Protein AF-A0A3P6BDJ5-F1 (afdb_monomer)

Organism: Brassica oleracea (NCBI:txid3712)

Solvent-accessible surface area (backbone atoms only — not comparable to full-atom values): 10899 Å² total; per-residue (Å²): 140,72,77,70,96,51,45,62,86,60,38,46,98,87,27,39,40,54,63,73,41,79,44,39,20,52,28,35,47,36,64,39,70,44,78,61,61,72,86,76,47,82,81,52,88,83,82,68,72,57,45,75,64,55,44,57,46,56,74,92,45,60,34,29,30,66,44,71,45,81,49,64,46,97,84,71,45,85,41,78,47,78,42,69,46,62,90,80,76,92,50,74,65,43,80,50,65,49,98,78,73,53,69,49,57,42,84,76,88,78,56,79,86,78,50,71,61,44,101,87,69,55,62,73,94,76,90,75,68,73,72,62,41,72,78,66,66,47,60,66,54,56,52,50,53,54,48,49,52,55,20,65,75,71,75,44,87,73,88,82,56,80,79,61,60,61,71,77,78,111

Nearest PDB structures (foldseek):
  7ui9-assembly1_B  TM=8.974E-01  e=9.929E-14  Saccharomyces cerevisiae S288C
  8s52-assembly1_B  TM=9.394E-01  e=9.186E-13  Sus scrofa
  5c44-assembly1_B  TM=9.267E-01  e=1.966E-12  Saccharomyces cerevisiae S288C
  7oqy-assembly1_B  TM=9.344E-01  e=1.683E-10  Sulfolobus acidocaldarius DSM 639
  8yqy-assembly1_B  TM=9.059E-01  e=4.646E-08  African swine fever virus

Mean predicted aligned error: 10.46 Å

pLDDT: mean 83.94, std 14.77, range [32.91, 95.38]

Radius of gyration: 28.0 Å; Cα contacts (8 Å, |Δi|>4): 205; chains: 1; bounding box: 65×35×79 Å

Foldseek 3Di:
DDEDQADQVQADPQQARDFFDKAAQRHFGGFDWDADDVVVVPPDDPPDRIDTPTDGHHHHDIFTFHDWDWDADPVRHIDIDTDTDDDDDQDFQDWDADPLGDIDTRHDDDDQVPFDADPVRDGDPDDDDPVVCVVVVSVVVVVVVVQVVVCVVVVHDDDDDPVVVVVVVD

InterPro domains:
  IPR007120 DNA-directed RNA polymerase, subunit 2, hybrid-binding domain [PF00562] (6-160)
  IPR007121 RNA polymerase, beta subunit, conserved site [PS01166] (93-105)
  IPR014724 RNA polymerase Rpb2, OB-fold [G3DSA:2.40.50.150] (3-89)
  IPR015712 DNA-directed RNA polymerase, subunit 2 [PTHR20856] (8-159)
  IPR037033 DNA-directed RNA polymerase, subunit 2, hybrid-binding domain superfamily [G3DSA:2.40.270.10] (90-160)

Structure (mmCIF, N/CA/C/O backbone):
data_AF-A0A3P6BDJ5-F1
#
_entry.id   AF-A0A3P6BDJ5-F1
#
loop_
_atom_site.group_PDB
_atom_site.id
_atom_site.type_symbol
_atom_site.label_atom_id
_atom_site.label_alt_id
_atom_site.label_comp_id
_atom_site.label_asym_id
_atom_site.label_en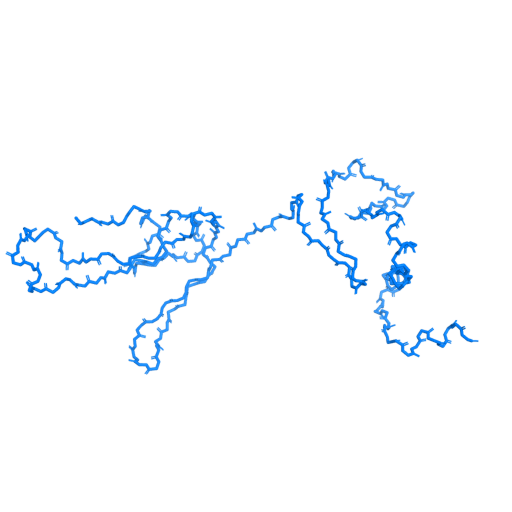tity_id
_atom_site.label_seq_id
_atom_site.pdbx_PDB_ins_code
_atom_site.Cartn_x
_atom_site.Cartn_y
_atom_site.Cartn_z
_atom_site.occupancy
_atom_site.B_iso_or_equiv
_atom_site.auth_seq_id
_atom_site.auth_comp_id
_atom_site.auth_asym_id
_atom_site.auth_atom_id
_atom_site.pdbx_PDB_model_num
ATOM 1 N N . MET A 1 1 ? -20.761 14.456 30.865 1.00 46.62 1 MET A N 1
ATOM 2 C CA . MET A 1 1 ? -19.833 13.337 30.603 1.00 46.62 1 MET A CA 1
ATOM 3 C C . MET A 1 1 ? -20.605 12.291 29.828 1.00 46.62 1 MET A C 1
ATOM 5 O O . MET A 1 1 ? -21.441 11.621 30.413 1.00 46.62 1 MET A O 1
ATOM 9 N N . GLY A 1 2 ? -20.438 12.274 28.510 1.00 60.66 2 GLY A N 1
ATOM 10 C CA . GLY A 1 2 ? -21.129 11.350 27.610 1.00 60.66 2 GLY A CA 1
ATOM 11 C C . GLY A 1 2 ? -20.122 10.502 26.845 1.00 60.66 2 GLY A C 1
ATOM 12 O O . GLY A 1 2 ? -18.914 10.723 26.973 1.00 60.66 2 GLY A O 1
ATOM 13 N N . MET A 1 3 ? -20.635 9.543 26.075 1.00 63.41 3 MET A N 1
ATOM 14 C CA . MET A 1 3 ? -19.867 8.790 25.080 1.00 63.41 3 MET A CA 1
ATOM 15 C C . MET A 1 3 ? -19.033 9.746 24.217 1.00 63.41 3 MET A C 1
ATOM 17 O O . MET A 1 3 ? -19.442 10.887 23.972 1.00 63.41 3 MET A O 1
ATOM 21 N N . ARG A 1 4 ? -17.838 9.314 23.807 1.00 71.50 4 ARG A N 1
ATOM 22 C CA . ARG A 1 4 ? -16.988 10.123 22.924 1.00 71.50 4 ARG A CA 1
ATOM 23 C C . ARG A 1 4 ? -17.710 10.386 21.597 1.00 71.50 4 ARG A C 1
ATOM 25 O O . ARG A 1 4 ? -18.590 9.631 21.198 1.00 71.50 4 ARG A O 1
ATOM 32 N N . HIS A 1 5 ? -17.332 11.467 20.916 1.00 70.06 5 HIS A N 1
ATOM 33 C CA . HIS A 1 5 ? -17.782 11.705 19.545 1.00 70.06 5 HIS A CA 1
ATOM 34 C C . HIS A 1 5 ? -17.108 10.667 18.640 1.00 70.06 5 HIS A C 1
ATOM 36 O O . HIS A 1 5 ? -15.923 10.783 18.342 1.00 70.06 5 HIS A O 1
ATOM 42 N N . GLY A 1 6 ? -17.851 9.623 18.291 1.00 74.94 6 GLY A N 1
ATOM 43 C CA . GLY A 1 6 ? -17.435 8.549 17.398 1.00 74.94 6 GLY A CA 1
ATOM 44 C C . GLY A 1 6 ? -18.600 7.597 17.147 1.00 74.94 6 GLY A C 1
ATOM 45 O O . GLY A 1 6 ? -19.540 7.545 17.943 1.00 74.94 6 GLY A O 1
ATOM 46 N N . SER A 1 7 ? -18.571 6.867 16.034 1.00 85.12 7 SER A N 1
ATOM 47 C CA . SER A 1 7 ? -19.623 5.890 15.734 1.00 85.12 7 SER A CA 1
ATOM 48 C C . SER A 1 7 ? -19.372 4.584 16.488 1.00 85.12 7 SER A C 1
ATOM 50 O O . SER A 1 7 ? -18.314 3.969 16.341 1.00 85.12 7 SER A O 1
ATOM 52 N N . TYR A 1 8 ? -20.354 4.163 17.291 1.00 89.38 8 TYR A N 1
ATOM 53 C CA . TYR A 1 8 ? -20.362 2.886 18.023 1.00 89.38 8 TYR A CA 1
ATOM 54 C C . TYR A 1 8 ? -21.213 1.821 17.322 1.00 89.38 8 TYR A C 1
ATOM 56 O O . TYR A 1 8 ? -21.267 0.687 17.780 1.00 89.38 8 TYR A O 1
ATOM 64 N N . GLU A 1 9 ? -21.860 2.164 16.206 1.00 88.81 9 GLU A N 1
ATOM 65 C CA . GLU A 1 9 ? -22.789 1.283 15.479 1.00 88.81 9 GLU A CA 1
ATOM 66 C C . GLU A 1 9 ? -22.105 0.040 14.896 1.00 88.81 9 GLU A C 1
ATOM 68 O O . GLU A 1 9 ? -22.759 -0.933 14.538 1.00 88.81 9 GLU A O 1
ATOM 73 N N . LYS A 1 10 ? -20.776 0.088 14.772 1.00 88.88 10 LYS A N 1
ATOM 74 C CA . LYS A 1 10 ? -19.943 -0.952 14.158 1.00 88.88 10 LYS A CA 1
ATOM 75 C C . LYS A 1 10 ? -19.347 -1.932 15.167 1.00 88.88 10 LYS A C 1
ATOM 77 O O . LYS A 1 10 ? -18.540 -2.774 14.775 1.00 88.88 10 LYS A O 1
ATOM 82 N N . LEU A 1 11 ? -19.681 -1.779 16.446 1.00 91.88 11 LEU A N 1
ATOM 83 C CA . LEU A 1 11 ? -19.261 -2.685 17.506 1.00 91.88 11 LEU A CA 1
ATOM 84 C C . LEU A 1 11 ? -20.291 -3.800 17.672 1.00 91.88 11 LEU A C 1
ATOM 86 O O . LEU A 1 11 ? -21.491 -3.551 17.590 1.00 91.88 11 LEU A O 1
ATOM 90 N N . ASP A 1 12 ? -19.805 -5.008 17.923 1.00 91.06 12 ASP A N 1
ATOM 91 C CA . ASP A 1 12 ? -20.626 -6.145 18.327 1.00 91.06 12 ASP A CA 1
ATOM 92 C C . ASP A 1 12 ? -20.928 -6.087 19.842 1.00 91.06 12 ASP A C 1
ATOM 94 O O . ASP A 1 12 ? -20.448 -5.198 20.559 1.00 91.06 12 ASP A O 1
ATOM 98 N N . ASP A 1 13 ? -21.708 -7.041 20.350 1.00 89.75 13 ASP A N 1
ATOM 99 C CA . ASP A 1 13 ? -22.119 -7.123 21.762 1.00 89.75 13 ASP A CA 1
ATOM 100 C C . ASP A 1 13 ? -20.930 -7.231 22.742 1.00 89.75 13 ASP A C 1
ATOM 102 O O . ASP A 1 13 ? -21.034 -6.885 23.924 1.00 89.75 13 ASP A O 1
ATOM 106 N N . ASP A 1 14 ? -19.773 -7.692 22.261 1.00 87.81 14 ASP A N 1
ATOM 107 C CA . ASP A 1 14 ? -18.520 -7.773 23.015 1.00 87.81 14 ASP A CA 1
ATOM 108 C C . ASP A 1 14 ? -17.750 -6.436 23.079 1.00 87.81 14 ASP A C 1
ATOM 110 O O . ASP A 1 14 ? -16.736 -6.325 23.781 1.00 87.81 14 ASP A O 1
ATOM 114 N N . GLY A 1 15 ? -18.242 -5.409 22.383 1.00 89.62 15 GLY A N 1
ATOM 115 C CA . GLY A 1 15 ? -17.618 -4.099 22.269 1.00 89.62 15 GLY A CA 1
ATOM 116 C C . GLY A 1 15 ? -16.441 -4.061 21.294 1.00 89.62 15 GLY A C 1
ATOM 117 O O . GLY A 1 15 ? -15.630 -3.136 21.380 1.00 89.62 15 GLY A O 1
ATOM 118 N N . LEU A 1 16 ? -16.308 -5.034 20.388 1.00 92.44 16 LEU A N 1
ATOM 119 C CA . LEU A 1 16 ? -15.264 -5.091 19.364 1.00 92.44 16 LEU A CA 1
ATOM 120 C C . LEU A 1 16 ? -15.872 -5.012 17.961 1.00 92.44 16 LEU A C 1
ATOM 122 O O . LEU A 1 16 ? -16.966 -5.498 17.703 1.00 92.44 16 LEU A O 1
ATOM 126 N N . ALA A 1 17 ? -15.151 -4.399 17.024 1.00 92.44 17 ALA A N 1
ATOM 127 C CA . ALA A 1 17 ? -15.565 -4.406 15.623 1.00 92.44 17 ALA A CA 1
ATOM 128 C C . ALA A 1 17 ? -15.254 -5.775 14.974 1.00 92.44 17 ALA A C 1
ATOM 130 O O . ALA A 1 17 ? -14.083 -6.178 14.975 1.00 92.44 17 ALA A O 1
ATOM 131 N N . PRO A 1 18 ? -16.236 -6.483 14.380 1.00 93.06 18 PRO A N 1
ATOM 132 C CA . PRO A 1 18 ? -16.007 -7.812 13.825 1.00 93.06 18 PRO A CA 1
ATOM 133 C C . PRO A 1 18 ? -15.136 -7.768 12.552 1.00 93.06 18 PRO A C 1
ATOM 135 O O . PRO A 1 18 ? -15.178 -6.779 11.801 1.00 93.06 18 PRO A O 1
ATOM 138 N N . PRO A 1 19 ? -14.351 -8.829 12.261 1.00 94.44 19 PRO A N 1
ATOM 139 C CA . PRO A 1 19 ? -13.589 -8.942 11.017 1.00 94.44 19 PRO A CA 1
ATOM 140 C C . PRO A 1 19 ? -14.475 -8.787 9.773 1.00 94.44 19 PRO A C 1
ATOM 142 O O . PRO A 1 19 ? -15.585 -9.305 9.719 1.00 94.44 19 PRO A O 1
ATOM 145 N N . GLY A 1 20 ? -13.980 -8.076 8.761 1.00 93.12 20 GLY A N 1
ATOM 146 C CA . GLY A 1 20 ? -14.720 -7.734 7.540 1.00 93.12 20 GLY A CA 1
ATOM 147 C C . GLY A 1 20 ? -15.430 -6.377 7.587 1.00 93.12 20 GLY A C 1
ATOM 148 O O . GLY A 1 20 ? -15.833 -5.858 6.545 1.00 93.12 20 GLY A O 1
ATOM 149 N N . THR A 1 21 ? -15.524 -5.742 8.757 1.00 93.06 21 THR A N 1
ATOM 150 C CA . THR A 1 21 ? -16.185 -4.438 8.900 1.00 93.06 21 THR A CA 1
ATOM 151 C C . THR A 1 21 ? -15.334 -3.308 8.324 1.00 93.06 21 THR A C 1
ATOM 153 O O . THR A 1 21 ? -14.134 -3.208 8.595 1.00 93.06 21 THR A O 1
ATOM 156 N N . ARG A 1 22 ? -15.956 -2.424 7.533 1.00 92.75 22 ARG A N 1
ATOM 157 C CA . ARG A 1 22 ? -15.324 -1.195 7.032 1.00 92.75 22 ARG A CA 1
ATOM 158 C C . ARG A 1 22 ? -15.333 -0.104 8.102 1.00 92.75 22 ARG A C 1
ATOM 160 O O . ARG A 1 22 ? -16.396 0.331 8.548 1.00 92.75 22 ARG A O 1
ATOM 167 N N . VAL A 1 23 ? -14.144 0.377 8.443 1.00 92.62 23 VAL A N 1
ATOM 168 C CA . VAL A 1 23 ? -13.909 1.402 9.463 1.00 92.62 23 VAL A CA 1
ATOM 169 C C . VAL A 1 23 ? -13.188 2.616 8.872 1.00 92.62 23 VAL A C 1
ATOM 171 O O . VAL A 1 23 ? -12.393 2.521 7.933 1.00 92.62 23 VAL A O 1
ATOM 174 N N . SER A 1 24 ? -13.501 3.774 9.424 1.00 90.56 24 SER A N 1
ATOM 175 C CA . SER A 1 24 ? -13.057 5.108 9.044 1.00 90.56 24 SER A CA 1
ATOM 176 C C . SER A 1 24 ? -12.683 5.894 10.300 1.00 90.56 24 SER A C 1
ATOM 178 O O . SER A 1 24 ? -12.885 5.422 11.416 1.00 90.56 24 SER A O 1
ATOM 180 N N . GLY A 1 25 ? -12.080 7.067 10.129 1.00 83.94 25 GLY A N 1
ATOM 181 C CA . GLY A 1 25 ? -11.367 7.759 11.198 1.00 83.94 25 GLY A CA 1
ATOM 182 C C . GLY A 1 25 ? -12.167 8.132 12.452 1.00 83.94 25 GLY A C 1
ATOM 183 O O . GLY A 1 25 ? -11.561 8.339 13.495 1.00 83.94 25 GLY A O 1
ATOM 184 N N . GLU A 1 26 ? -13.495 8.187 12.380 1.00 84.50 26 GLU A N 1
ATOM 185 C CA . GLU A 1 26 ? -14.368 8.481 13.528 1.00 84.50 26 GLU A CA 1
ATOM 186 C C . GLU A 1 26 ? -15.044 7.226 14.105 1.00 84.50 26 GLU A C 1
ATOM 188 O O . GLU A 1 26 ? -15.769 7.299 15.097 1.00 84.50 26 GLU A O 1
ATOM 193 N N . ASP A 1 27 ? -14.807 6.056 13.510 1.00 90.50 27 ASP A N 1
ATOM 194 C CA . ASP A 1 27 ? -15.388 4.805 13.981 1.00 90.50 27 ASP A CA 1
ATOM 195 C C . ASP A 1 27 ? -14.619 4.268 15.192 1.00 90.50 27 ASP A C 1
ATOM 197 O O . ASP A 1 27 ? -13.381 4.196 15.214 1.00 90.50 27 ASP A O 1
ATOM 201 N N . VAL A 1 28 ? -15.373 3.849 16.206 1.00 91.56 28 VAL A N 1
ATOM 202 C CA . VAL A 1 28 ? -14.831 3.160 17.373 1.00 91.56 28 VAL A CA 1
ATOM 203 C C . VAL A 1 28 ? -14.568 1.702 17.013 1.00 91.56 28 VAL A C 1
ATOM 205 O O . VAL A 1 28 ? -15.423 1.023 16.454 1.00 91.56 28 VAL A O 1
ATOM 208 N N . ILE A 1 29 ? -13.371 1.215 17.345 1.00 92.69 29 ILE A N 1
ATOM 209 C CA . ILE A 1 29 ? -12.949 -0.167 17.062 1.00 92.69 29 ILE A CA 1
ATOM 210 C C . ILE A 1 29 ? -12.966 -1.013 18.339 1.00 92.69 29 ILE A C 1
ATOM 212 O O . ILE A 1 29 ? -13.190 -2.221 18.285 1.00 92.69 29 ILE A O 1
ATOM 216 N N . ILE A 1 30 ? -12.714 -0.379 19.490 1.00 92.75 30 ILE A N 1
ATOM 217 C CA . ILE A 1 30 ? -12.715 -1.029 20.803 1.00 92.75 30 ILE A CA 1
ATOM 218 C C . ILE A 1 30 ? -13.524 -0.168 21.775 1.00 92.75 30 ILE A C 1
ATOM 220 O O . ILE A 1 30 ? -13.084 0.910 22.186 1.00 92.75 30 ILE A O 1
ATOM 224 N N . GLY A 1 31 ? -14.685 -0.667 22.182 1.00 91.75 31 GLY A N 1
ATOM 225 C CA . GLY A 1 31 ? -15.543 -0.107 23.220 1.00 91.75 31 GLY A CA 1
ATOM 226 C C . GLY A 1 31 ? -15.039 -0.462 24.618 1.00 91.75 31 GLY A C 1
ATOM 227 O O . GLY A 1 31 ? -15.506 -1.407 25.244 1.00 91.75 31 GLY A O 1
ATOM 228 N N . LYS A 1 32 ? -14.071 0.299 25.137 1.00 90.44 32 LYS A N 1
ATOM 229 C CA . LYS A 1 32 ? -13.541 0.107 26.496 1.00 90.44 32 LYS A CA 1
ATOM 230 C C . LYS A 1 32 ? -14.206 1.066 27.479 1.00 90.44 32 LYS A C 1
ATOM 232 O O . LYS A 1 32 ? -14.104 2.274 27.320 1.00 90.44 32 LYS A O 1
ATOM 237 N N . THR A 1 33 ? -14.784 0.543 28.558 1.00 89.19 33 THR A N 1
ATOM 238 C CA . THR A 1 33 ? -15.358 1.356 29.647 1.00 89.19 33 THR A CA 1
ATOM 239 C C . THR A 1 33 ? -14.674 1.075 30.980 1.00 89.19 33 THR A C 1
ATOM 241 O O . THR A 1 33 ? -14.339 -0.076 31.259 1.00 89.19 33 THR A O 1
ATOM 244 N N . THR A 1 34 ? -14.513 2.090 31.826 1.00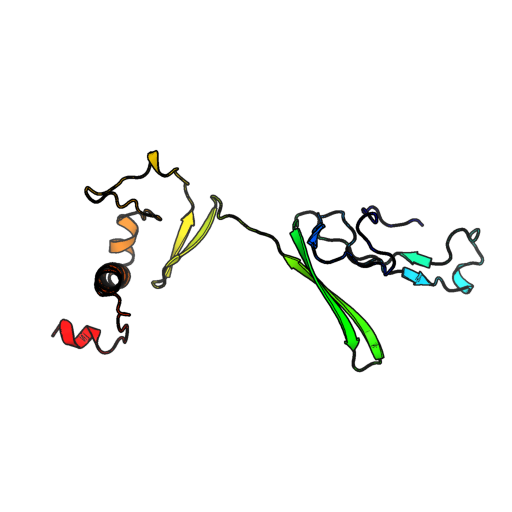 86.31 34 THR A N 1
ATOM 245 C CA . THR A 1 34 ? -14.041 1.943 33.210 1.00 86.31 34 THR A CA 1
ATOM 246 C C . THR A 1 34 ? -15.173 2.261 34.191 1.00 86.31 34 THR A C 1
ATOM 248 O O . THR A 1 34 ? -15.942 3.195 33.957 1.00 86.31 34 THR A O 1
ATOM 251 N N . PRO A 1 35 ? -15.341 1.486 35.275 1.00 84.06 35 PRO A N 1
ATOM 252 C CA . PRO A 1 35 ? -16.298 1.836 36.319 1.00 84.06 35 PRO A CA 1
ATOM 253 C C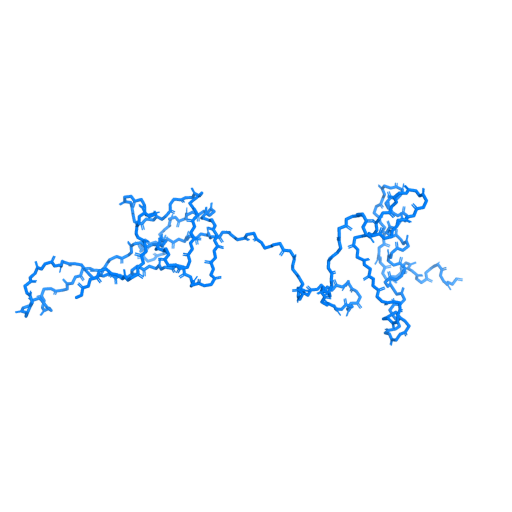 . PRO A 1 35 ? -15.852 3.118 37.035 1.00 84.06 35 PRO A C 1
ATOM 255 O O . PRO A 1 35 ? -14.658 3.327 37.246 1.00 84.06 35 PRO A O 1
ATOM 258 N N . ILE A 1 36 ? -16.809 3.976 37.392 1.00 80.31 36 ILE A N 1
ATOM 259 C CA . ILE A 1 36 ? -16.547 5.183 38.190 1.00 80.31 36 ILE A CA 1
ATOM 260 C C . ILE A 1 36 ? -16.633 4.801 39.674 1.00 80.31 36 ILE A C 1
ATOM 262 O O . ILE A 1 36 ? -17.596 4.156 40.091 1.00 80.31 36 ILE A O 1
ATOM 266 N N . SER A 1 37 ? -15.622 5.168 40.464 1.00 72.12 37 SER A N 1
ATOM 267 C CA . SER A 1 37 ? -15.567 4.904 41.908 1.00 72.12 37 SER A CA 1
ATOM 268 C C . SER A 1 37 ? -16.686 5.647 42.652 1.00 72.12 37 SER A C 1
ATOM 270 O O . SER A 1 37 ? -16.972 6.801 42.337 1.00 72.12 37 SER A O 1
ATOM 272 N N . GLN A 1 38 ? -17.293 5.016 43.667 1.00 66.12 38 GLN A N 1
ATOM 273 C CA . GLN A 1 38 ? -18.396 5.606 44.448 1.00 66.12 38 GLN A CA 1
ATOM 274 C C . GLN A 1 38 ? -18.026 6.929 45.149 1.00 66.12 38 GLN A C 1
ATOM 276 O O . GLN A 1 38 ? -18.902 7.774 45.319 1.00 66.12 38 GLN A O 1
ATOM 281 N N . ASP A 1 39 ? -16.750 7.157 45.475 1.00 62.81 39 ASP A N 1
ATOM 282 C CA . ASP A 1 39 ? -16.284 8.411 46.089 1.00 62.81 39 ASP A CA 1
ATOM 283 C C . ASP A 1 39 ? -16.372 9.625 45.143 1.00 62.81 39 ASP A C 1
ATOM 285 O O . ASP A 1 39 ? -16.600 10.744 45.597 1.00 62.81 39 ASP A O 1
ATOM 289 N N . GLU A 1 40 ? -16.284 9.427 43.819 1.00 59.25 40 GLU A N 1
ATOM 290 C CA . GLU A 1 40 ? -16.490 10.500 42.824 1.00 59.25 40 GLU A CA 1
ATOM 291 C C . GLU A 1 40 ? -17.986 10.760 42.536 1.00 59.25 40 GLU A C 1
ATOM 293 O O . GLU A 1 40 ? -18.335 11.733 41.866 1.00 59.25 40 GLU A O 1
ATOM 298 N N . ALA A 1 41 ? -18.891 9.902 43.027 1.00 55.62 41 ALA A N 1
ATOM 299 C CA . ALA A 1 41 ? -20.317 9.923 42.692 1.00 55.62 41 ALA A CA 1
ATOM 300 C C . ALA A 1 41 ? -21.180 10.785 43.635 1.00 55.62 41 ALA A C 1
ATOM 302 O O . ALA A 1 41 ? -22.358 11.000 43.352 1.00 55.62 41 ALA A O 1
ATOM 303 N N . GLN A 1 42 ? -20.621 11.313 44.732 1.00 56.19 42 GLN A N 1
ATOM 304 C CA . GLN A 1 42 ? -21.380 12.078 45.739 1.00 56.19 42 GLN A CA 1
ATOM 305 C C . GLN A 1 42 ? -21.901 13.444 45.249 1.00 56.19 42 GLN A C 1
ATOM 307 O O . GLN A 1 42 ? -22.746 14.041 45.911 1.00 56.19 42 GLN A O 1
ATOM 312 N N . GLY A 1 43 ? -21.442 13.942 44.092 1.00 58.22 43 GLY A N 1
ATOM 313 C CA . GLY A 1 43 ? -21.793 15.277 43.586 1.00 58.22 43 GLY A CA 1
ATOM 314 C C . GLY A 1 43 ? -22.646 15.326 42.313 1.00 58.22 43 GLY A C 1
ATOM 315 O O . GLY A 1 43 ? -23.048 16.416 41.909 1.00 58.22 43 GLY A O 1
ATOM 316 N N . GLN A 1 44 ? -22.915 14.200 41.643 1.00 57.06 44 GLN A N 1
ATOM 317 C CA . GLN A 1 44 ? -23.635 14.199 40.363 1.00 57.06 44 GLN A CA 1
ATOM 318 C C . GLN A 1 44 ? -24.702 13.111 40.322 1.00 57.06 44 GLN A C 1
ATOM 320 O O . GLN A 1 44 ? -24.445 11.949 40.621 1.00 57.06 44 GLN A O 1
ATOM 325 N N . SER A 1 45 ? -25.912 13.495 39.912 1.00 51.56 45 SER A N 1
ATOM 326 C CA . SER A 1 45 ? -27.034 12.592 39.668 1.00 51.56 45 SER A CA 1
ATOM 327 C C . SER A 1 45 ? -26.575 11.423 38.786 1.00 51.56 45 SER A C 1
ATOM 329 O O . SER A 1 45 ? -26.231 11.619 37.621 1.00 51.56 45 SER A O 1
ATOM 331 N N . SER A 1 46 ? -26.540 10.223 39.369 1.00 58.22 46 SER A N 1
ATOM 332 C CA . SER A 1 46 ? -26.041 8.962 38.802 1.00 58.22 46 SER A CA 1
ATOM 333 C C . SER A 1 46 ? -26.808 8.519 37.543 1.00 58.22 46 SER A C 1
ATOM 335 O O . SER A 1 46 ? -27.594 7.576 37.559 1.00 58.22 46 SER A O 1
ATOM 337 N N . ARG A 1 47 ? -26.622 9.214 36.417 1.00 58.06 47 ARG A N 1
ATOM 338 C CA . ARG A 1 47 ? -27.109 8.743 35.109 1.00 58.06 47 ARG A CA 1
ATOM 339 C C . ARG A 1 47 ? -26.131 7.783 34.437 1.00 58.06 47 ARG A C 1
ATOM 341 O O . ARG A 1 47 ? -26.544 7.022 33.572 1.00 58.06 47 ARG A O 1
ATOM 348 N N . TYR A 1 48 ? -24.859 7.792 34.835 1.00 62.09 48 TYR A N 1
ATOM 349 C CA . TYR A 1 48 ? -23.807 7.012 34.187 1.00 62.09 48 TYR A CA 1
ATOM 350 C C . TYR A 1 48 ? -22.909 6.339 35.229 1.00 62.09 48 TYR A C 1
ATOM 352 O O . TYR A 1 48 ? -22.234 7.009 36.001 1.00 62.09 48 TYR A O 1
ATOM 360 N N . SER A 1 49 ? -22.894 5.002 35.231 1.00 74.31 49 SER A N 1
ATOM 361 C CA . SER A 1 49 ? -22.068 4.171 36.129 1.00 74.31 49 SER A CA 1
ATOM 362 C C . SER A 1 49 ? -20.640 3.942 35.600 1.00 74.31 49 SER A C 1
ATOM 364 O O . SER A 1 49 ? -19.753 3.516 36.343 1.00 74.31 49 SER A O 1
ATOM 366 N N . ARG A 1 50 ? -20.401 4.211 34.310 1.00 80.06 50 ARG A N 1
ATOM 367 C CA . ARG A 1 50 ? -19.143 3.902 33.621 1.00 80.06 50 ARG A CA 1
ATOM 368 C C . ARG A 1 50 ? -18.650 5.089 32.798 1.00 80.06 50 ARG A C 1
ATOM 370 O O . ARG A 1 50 ? -19.445 5.770 32.152 1.00 80.06 50 ARG A O 1
ATOM 377 N N . ARG A 1 51 ? -17.335 5.310 32.809 1.00 83.56 51 ARG A N 1
ATOM 378 C CA . ARG A 1 51 ? -16.619 6.285 31.982 1.00 83.56 51 ARG A CA 1
ATOM 379 C C . ARG A 1 51 ? -16.114 5.602 30.713 1.00 83.56 51 ARG A C 1
ATOM 381 O O . ARG A 1 51 ? -15.649 4.464 30.747 1.00 83.56 51 ARG A O 1
ATOM 388 N N . ASP A 1 52 ? -16.200 6.306 29.595 1.00 85.56 52 ASP A N 1
ATOM 389 C CA . ASP A 1 52 ? -15.778 5.796 28.295 1.00 85.56 52 ASP A CA 1
ATOM 390 C C . ASP A 1 52 ? -14.275 6.036 28.034 1.00 85.56 52 ASP A C 1
ATOM 392 O O . ASP A 1 52 ? -13.780 7.164 28.107 1.00 85.56 52 ASP A O 1
ATOM 396 N N . HIS A 1 53 ? -13.556 4.959 27.721 1.00 87.31 53 HIS A N 1
ATOM 397 C CA . HIS A 1 53 ? -12.146 4.910 27.320 1.00 87.31 53 HIS A CA 1
ATOM 398 C C . HIS A 1 53 ? -11.967 4.189 25.975 1.00 87.31 53 HIS A C 1
ATOM 400 O O . HIS A 1 53 ? -10.931 3.560 25.737 1.00 87.31 53 HIS A O 1
ATOM 406 N N . SER A 1 54 ? -12.975 4.269 25.110 1.00 89.81 54 SER A N 1
ATOM 407 C CA . SER A 1 54 ? -12.964 3.677 23.782 1.00 89.81 54 SER A CA 1
ATOM 408 C C . SER A 1 54 ? -11.778 4.129 22.923 1.00 89.81 54 SER A C 1
ATOM 410 O O . SER A 1 54 ? -11.241 5.236 23.065 1.00 89.81 54 SER A O 1
ATOM 412 N N . ILE A 1 55 ? -11.354 3.233 22.032 1.00 89.81 55 ILE A N 1
ATOM 413 C CA . ILE A 1 55 ? -10.269 3.455 21.077 1.00 89.81 55 ILE A CA 1
ATOM 414 C C . ILE A 1 55 ? -10.892 3.559 19.686 1.00 89.81 55 ILE A C 1
ATOM 416 O O . ILE A 1 55 ? -11.482 2.597 19.184 1.00 89.81 55 ILE A O 1
ATOM 420 N N . SER A 1 56 ? -10.749 4.733 19.078 1.00 90.12 56 SER A N 1
ATOM 421 C CA . SER A 1 56 ? -11.144 5.014 17.701 1.00 90.12 56 SER A CA 1
ATOM 422 C C . SER A 1 56 ? -9.960 4.882 16.746 1.00 90.12 56 SER A C 1
ATOM 424 O O . SER A 1 56 ? -8.794 4.856 17.160 1.00 90.12 56 SER A O 1
ATOM 426 N N . LEU A 1 57 ? -10.262 4.803 15.452 1.00 88.81 57 LEU A N 1
ATOM 427 C CA . LEU A 1 57 ? -9.248 4.914 14.410 1.00 88.81 57 LEU A CA 1
ATOM 428 C C . LEU A 1 57 ? -8.684 6.352 14.345 1.00 88.81 57 LEU A C 1
ATOM 430 O O . LEU A 1 57 ? -9.222 7.283 14.946 1.00 88.81 57 LEU A O 1
ATOM 434 N N . ARG A 1 58 ? -7.561 6.557 13.645 1.00 87.12 58 ARG A N 1
ATOM 435 C CA . ARG A 1 58 ? -7.067 7.911 13.348 1.00 87.12 58 ARG A CA 1
ATOM 436 C C . ARG A 1 58 ? -7.914 8.541 12.242 1.00 87.12 58 ARG A C 1
ATOM 438 O O . ARG A 1 58 ? -8.183 7.888 11.243 1.00 87.12 58 ARG A O 1
ATOM 445 N N . HIS A 1 59 ? -8.213 9.836 12.359 1.00 85.06 59 HIS A N 1
ATOM 446 C CA . HIS A 1 59 ? -9.072 10.589 11.428 1.00 85.06 59 HIS A CA 1
ATOM 447 C C . HIS A 1 59 ? -8.731 10.424 9.928 1.00 85.06 59 HIS A C 1
ATOM 449 O O . HIS A 1 59 ? -9.626 10.415 9.093 1.00 85.06 59 HIS A O 1
ATOM 455 N N . SER A 1 60 ? -7.448 10.276 9.578 1.00 86.81 60 SER A N 1
ATOM 456 C CA . SER A 1 60 ? -6.970 10.163 8.182 1.00 86.81 60 SER A CA 1
ATOM 457 C C . SER A 1 60 ? -6.793 8.710 7.701 1.00 86.81 60 SER A C 1
ATOM 459 O O . SER A 1 60 ? -6.269 8.438 6.618 1.00 86.81 60 SER A O 1
ATOM 461 N N . GLU A 1 61 ? -7.188 7.738 8.520 1.00 87.38 61 GLU A N 1
ATOM 462 C CA . GLU A 1 61 ? -7.072 6.323 8.198 1.00 87.38 61 GLU A CA 1
ATOM 463 C C . GLU A 1 61 ? -8.441 5.737 7.869 1.00 87.38 61 GLU A C 1
ATOM 465 O O . GLU A 1 61 ? -9.448 5.987 8.526 1.00 87.38 61 GLU A O 1
ATOM 470 N N . THR A 1 62 ? -8.462 4.928 6.819 1.00 91.31 62 THR A N 1
ATOM 471 C CA . THR A 1 62 ? -9.618 4.142 6.409 1.00 91.31 62 THR A CA 1
ATOM 472 C C . THR A 1 62 ? -9.146 2.736 6.093 1.00 91.31 62 THR A C 1
ATOM 474 O O . THR A 1 62 ? -8.024 2.518 5.609 1.00 91.31 62 THR A O 1
ATOM 477 N N . GLY A 1 63 ? -9.988 1.757 6.392 1.00 92.81 63 GLY A N 1
ATOM 478 C CA . GLY A 1 63 ? -9.629 0.369 6.185 1.00 92.81 63 GLY A CA 1
ATOM 479 C C . GLY A 1 63 ? -10.739 -0.602 6.534 1.00 92.81 63 GLY A C 1
ATOM 480 O O . GLY A 1 63 ? -11.884 -0.236 6.787 1.00 92.81 63 GLY A O 1
ATOM 481 N N . MET A 1 64 ? -10.377 -1.874 6.522 1.00 94.31 64 MET A N 1
ATOM 482 C CA . MET A 1 64 ? -11.237 -2.981 6.903 1.00 94.31 64 MET A CA 1
ATOM 483 C C . MET A 1 64 ? -10.586 -3.737 8.054 1.00 94.31 64 MET A C 1
ATOM 485 O O . MET A 1 64 ? -9.370 -3.952 8.044 1.00 94.31 64 MET A O 1
ATOM 489 N N . VAL A 1 65 ? -11.385 -4.138 9.039 1.00 94.62 65 VAL A N 1
ATOM 490 C CA . VAL A 1 65 ? -10.917 -5.016 10.113 1.00 94.62 65 VAL A CA 1
ATOM 491 C C . VAL A 1 65 ? -10.553 -6.365 9.502 1.00 94.62 65 VAL A C 1
ATOM 493 O O . VAL A 1 65 ? -11.383 -7.026 8.890 1.00 94.62 65 VAL A O 1
ATOM 496 N N . ASP A 1 66 ? -9.294 -6.754 9.637 1.00 94.31 66 ASP A N 1
ATOM 497 C CA . ASP A 1 66 ? -8.748 -7.974 9.049 1.00 94.31 66 ASP A CA 1
ATOM 498 C C . ASP A 1 66 ? -8.773 -9.123 10.057 1.00 94.31 66 ASP A C 1
ATOM 500 O O . ASP A 1 66 ? -9.194 -10.230 9.745 1.00 94.31 66 ASP A O 1
ATOM 504 N N . GLN A 1 67 ? -8.344 -8.851 11.291 1.00 93.31 67 GLN A N 1
ATOM 505 C CA . GLN A 1 67 ? -8.306 -9.858 12.344 1.00 93.31 67 GLN A CA 1
ATOM 506 C C . GLN A 1 67 ? -8.453 -9.212 13.720 1.00 93.31 67 GLN A C 1
ATOM 508 O O . GLN A 1 67 ? -7.814 -8.199 14.011 1.00 93.31 67 GLN A O 1
ATOM 513 N N . VAL A 1 68 ? -9.252 -9.842 14.576 1.00 93.94 68 VAL A N 1
ATOM 514 C CA . VAL A 1 68 ? -9.396 -9.498 15.992 1.00 93.94 68 VAL A CA 1
ATOM 515 C C . VAL A 1 68 ? -8.789 -10.637 16.802 1.00 93.94 68 VAL A C 1
ATOM 517 O O . VAL A 1 68 ? -9.168 -11.794 16.636 1.00 93.94 68 VAL A O 1
ATOM 520 N N . LEU A 1 69 ? -7.803 -10.325 17.638 1.00 93.00 69 LEU A N 1
ATOM 521 C CA . LEU A 1 69 ? -7.139 -11.285 18.512 1.00 93.00 69 LEU A CA 1
ATOM 522 C C . LEU A 1 69 ? -7.455 -10.944 19.965 1.00 93.00 69 LEU A C 1
ATOM 524 O O . LEU A 1 69 ? -7.113 -9.855 20.428 1.00 93.00 69 LE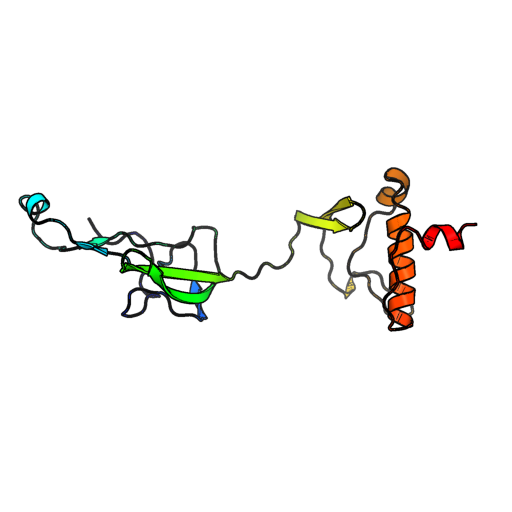U A O 1
ATOM 528 N N . LEU A 1 70 ? -8.054 -11.894 20.677 1.00 91.25 70 LEU A N 1
ATOM 529 C CA . LEU A 1 70 ? -8.271 -11.834 22.116 1.00 91.25 70 LEU A CA 1
ATOM 530 C C . LEU A 1 70 ? -7.284 -12.793 22.780 1.00 91.25 70 LEU A C 1
ATOM 532 O O . LEU A 1 70 ? -7.233 -13.973 22.443 1.00 91.25 70 LEU A O 1
ATOM 536 N N . THR A 1 71 ? -6.476 -12.284 23.702 1.00 92.25 71 THR A N 1
ATOM 537 C CA . THR A 1 71 ? -5.520 -13.077 24.479 1.00 92.25 71 THR A CA 1
ATOM 538 C C . THR A 1 71 ? -5.443 -12.550 25.909 1.00 92.25 71 THR A C 1
ATOM 540 O O . THR A 1 71 ? -6.040 -11.528 26.243 1.00 92.25 71 THR A O 1
ATOM 543 N N . THR A 1 72 ? -4.714 -13.247 26.767 1.00 93.44 72 THR A N 1
ATOM 544 C CA . THR A 1 72 ? -4.468 -12.847 28.150 1.00 93.44 72 THR A CA 1
ATOM 545 C C . THR A 1 72 ? -2.968 -12.647 28.323 1.00 93.44 72 THR A C 1
ATOM 547 O O . THR A 1 72 ? -2.178 -13.494 27.910 1.00 93.44 72 THR A O 1
ATOM 550 N N . ASN A 1 73 ? -2.564 -11.517 28.903 1.00 91.00 73 ASN A N 1
ATOM 551 C CA . ASN A 1 73 ? -1.158 -11.264 29.223 1.00 91.00 73 ASN A CA 1
ATOM 552 C C . ASN A 1 73 ? -0.686 -12.164 30.379 1.00 91.00 73 ASN A C 1
ATOM 554 O O . ASN A 1 73 ? -1.501 -12.751 31.089 1.00 91.00 73 ASN A O 1
ATOM 558 N N . ALA A 1 74 ? 0.631 -12.225 30.607 1.00 89.12 74 ALA A N 1
ATOM 559 C CA . ALA A 1 74 ? 1.224 -12.973 31.724 1.00 89.12 74 ALA A CA 1
ATOM 560 C C . ALA A 1 74 ? 0.645 -12.569 33.097 1.00 89.12 74 ALA A C 1
ATOM 562 O O . ALA A 1 74 ? 0.527 -13.407 33.984 1.00 89.12 74 ALA A O 1
ATOM 563 N N . ASP A 1 75 ? 0.195 -11.318 33.231 1.00 89.06 75 ASP A N 1
ATOM 564 C CA . ASP A 1 75 ? -0.427 -10.771 34.445 1.00 89.06 75 ASP A CA 1
ATOM 565 C C . ASP A 1 75 ? -1.920 -11.132 34.604 1.00 89.06 75 ASP A C 1
ATOM 567 O O . ASP A 1 75 ? -2.609 -10.587 35.464 1.00 89.06 75 ASP A O 1
ATOM 571 N N . GLY A 1 76 ? -2.475 -11.991 33.742 1.00 88.62 76 GLY A N 1
ATOM 572 C CA . GLY A 1 76 ? -3.886 -12.400 33.799 1.00 88.62 76 GLY A CA 1
ATOM 573 C C . GLY A 1 76 ? -4.883 -11.361 33.264 1.00 88.62 76 GLY A C 1
ATOM 574 O O . GLY A 1 76 ? -6.096 -11.568 33.325 1.00 88.62 76 GLY A O 1
ATOM 575 N N . LEU A 1 77 ? -4.400 -10.246 32.709 1.00 89.50 77 LEU A N 1
ATOM 576 C CA . LEU A 1 77 ? -5.236 -9.197 32.125 1.00 89.50 77 LEU A CA 1
ATOM 577 C C . LEU A 1 77 ? -5.654 -9.546 30.691 1.00 89.50 77 LEU A C 1
ATOM 579 O O . LEU A 1 77 ? -4.824 -9.950 29.874 1.00 89.50 77 LEU A O 1
ATOM 583 N N . ARG A 1 78 ? -6.934 -9.324 30.367 1.00 88.50 78 ARG A N 1
ATOM 584 C CA . ARG A 1 78 ? -7.461 -9.476 29.002 1.00 88.50 78 ARG A CA 1
ATOM 585 C C . ARG A 1 78 ? -6.836 -8.427 28.080 1.00 88.50 78 ARG A C 1
ATOM 587 O O . ARG A 1 78 ? -6.871 -7.232 28.374 1.00 88.50 78 ARG A O 1
ATOM 594 N N . PHE A 1 79 ? -6.305 -8.879 26.954 1.00 91.00 79 PHE A N 1
ATOM 595 C CA . PHE A 1 79 ? -5.643 -8.076 25.940 1.00 91.00 79 PHE A CA 1
ATOM 596 C C . PHE A 1 79 ? -6.305 -8.306 24.580 1.00 91.00 79 PHE A C 1
ATOM 598 O O . PHE A 1 79 ? -6.513 -9.442 24.158 1.00 91.00 79 PHE A O 1
ATOM 605 N N . VAL A 1 80 ? -6.622 -7.215 23.882 1.00 91.94 80 VAL A N 1
ATOM 606 C CA . VAL A 1 80 ? -7.251 -7.259 22.559 1.00 91.94 80 VAL A CA 1
ATOM 607 C C . VAL A 1 80 ? -6.369 -6.532 21.557 1.00 91.94 80 VAL A C 1
ATOM 609 O O . VAL A 1 80 ? -5.943 -5.402 21.798 1.00 91.94 80 VAL A O 1
ATOM 612 N N . LYS A 1 81 ? -6.113 -7.170 20.414 1.00 92.31 81 LYS A N 1
ATOM 613 C CA . LYS A 1 81 ? -5.395 -6.583 19.282 1.00 92.31 81 LYS A CA 1
ATOM 614 C C . LYS A 1 81 ? -6.255 -6.670 18.031 1.00 92.31 81 LYS A C 1
ATOM 616 O O . LYS A 1 81 ? -6.551 -7.762 17.556 1.00 92.31 81 LYS A O 1
ATOM 621 N N . VAL A 1 82 ? -6.603 -5.513 17.478 1.00 92.31 82 VAL A N 1
ATOM 622 C CA . VAL A 1 82 ? -7.352 -5.415 16.223 1.00 92.31 82 VAL A CA 1
ATOM 623 C C . VAL A 1 82 ? -6.401 -4.999 15.107 1.00 92.31 82 VAL A C 1
ATOM 625 O O . VAL A 1 82 ? -5.715 -3.981 15.211 1.00 92.31 82 VAL A O 1
ATOM 628 N N . ARG A 1 83 ? -6.325 -5.804 14.044 1.00 93.25 83 ARG A N 1
ATOM 629 C CA . ARG A 1 83 ? -5.567 -5.495 12.828 1.00 93.25 83 ARG A CA 1
ATOM 630 C C . ARG A 1 83 ? -6.517 -4.912 11.792 1.00 93.25 83 ARG A C 1
ATOM 632 O O . ARG A 1 83 ? -7.486 -5.561 11.414 1.00 93.25 83 ARG A O 1
ATOM 639 N N . VAL A 1 84 ? -6.205 -3.715 11.308 1.00 93.25 84 VAL A N 1
ATOM 640 C CA . VAL A 1 84 ? -6.931 -3.050 10.219 1.00 93.25 84 VAL A CA 1
ATOM 641 C C . VAL A 1 84 ? -6.044 -3.053 8.982 1.00 93.25 84 VAL A C 1
ATOM 643 O O . VAL A 1 84 ? -4.872 -2.682 9.059 1.00 93.25 84 VAL A O 1
ATOM 646 N N . ARG A 1 85 ? -6.589 -3.480 7.841 1.00 93.88 85 ARG A N 1
ATOM 647 C CA . ARG A 1 85 ? -5.910 -3.414 6.544 1.00 93.88 85 ARG A CA 1
ATOM 648 C C . ARG A 1 85 ? -6.447 -2.248 5.725 1.00 93.88 85 ARG A C 1
ATOM 650 O O . ARG A 1 85 ? -7.650 -2.005 5.692 1.00 93.88 85 ARG A O 1
ATOM 657 N N . SER A 1 86 ? -5.556 -1.564 5.021 1.00 92.25 86 SER A N 1
ATOM 658 C CA . SER A 1 86 ? -5.896 -0.505 4.071 1.00 9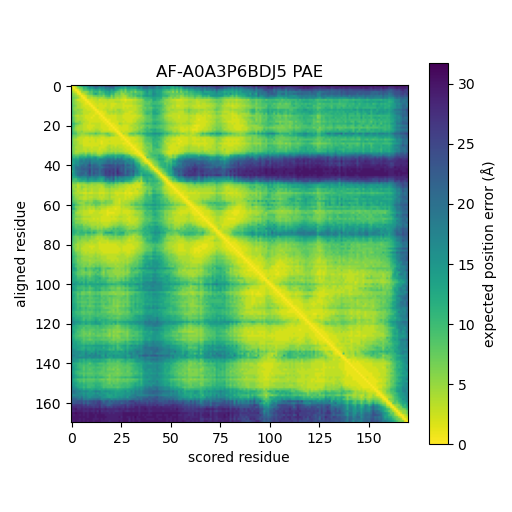2.25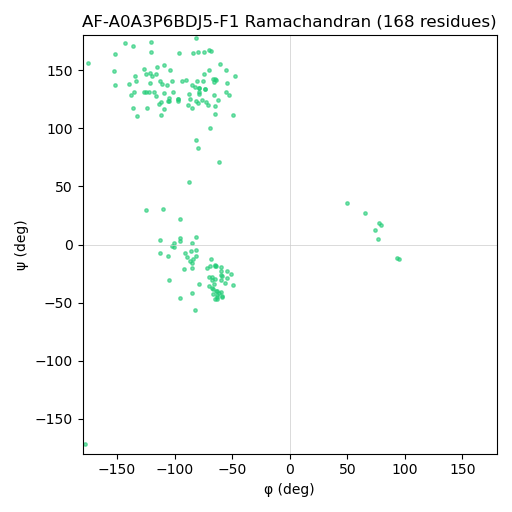 86 SER A CA 1
ATOM 659 C C . SER A 1 86 ? -5.245 -0.839 2.735 1.00 92.25 86 SER A C 1
ATOM 661 O O . SER A 1 86 ? -4.068 -1.199 2.699 1.00 92.25 86 SER A O 1
ATOM 663 N N . VAL A 1 87 ? -6.010 -0.768 1.647 1.00 90.62 87 VAL A N 1
ATOM 664 C CA . VAL A 1 87 ? -5.474 -0.944 0.293 1.00 90.62 87 VAL A CA 1
ATOM 665 C C . VAL A 1 87 ? -5.023 0.422 -0.201 1.00 90.62 87 VAL A C 1
ATOM 667 O O . VAL A 1 87 ? -5.822 1.354 -0.269 1.00 90.62 87 VAL A O 1
ATOM 670 N N . ARG A 1 88 ? -3.736 0.547 -0.525 1.00 90.00 88 ARG A N 1
ATOM 671 C CA . ARG A 1 88 ? -3.152 1.770 -1.080 1.00 90.00 88 ARG A CA 1
ATOM 672 C C . ARG A 1 88 ? -2.753 1.493 -2.520 1.00 90.00 88 ARG A C 1
ATOM 674 O O . ARG A 1 88 ? -1.866 0.685 -2.775 1.00 90.00 88 ARG A O 1
ATOM 681 N N . ILE A 1 89 ? -3.470 2.125 -3.440 1.00 91.25 89 ILE A N 1
ATOM 682 C CA . ILE A 1 89 ? -3.144 2.101 -4.865 1.00 91.25 89 ILE A CA 1
ATOM 683 C C . ILE A 1 89 ? -2.001 3.098 -5.070 1.00 91.25 89 ILE A C 1
ATOM 685 O O . ILE A 1 89 ? -2.108 4.194 -4.519 1.00 91.25 89 ILE A O 1
ATOM 689 N N . PRO A 1 90 ? -0.942 2.764 -5.830 1.00 90.81 90 PRO A N 1
ATOM 690 C CA . PRO A 1 90 ? 0.114 3.713 -6.147 1.00 90.81 90 PRO A CA 1
ATOM 691 C C . PRO A 1 90 ? -0.453 4.997 -6.749 1.00 90.81 90 PRO A C 1
ATOM 693 O O . PRO A 1 90 ? -1.260 4.939 -7.677 1.00 90.81 90 PRO A O 1
ATOM 696 N N . GLN A 1 91 ? -0.064 6.143 -6.208 1.00 92.31 91 GLN A N 1
ATOM 697 C CA . GLN A 1 91 ? -0.490 7.458 -6.680 1.00 92.31 91 GLN A CA 1
ATOM 698 C C . GLN A 1 91 ? 0.705 8.311 -7.102 1.00 92.31 91 GLN A C 1
ATOM 700 O O . GLN A 1 91 ? 1.864 8.028 -6.792 1.00 92.31 91 GLN A O 1
ATOM 705 N N . ILE A 1 92 ? 0.409 9.396 -7.813 1.00 94.69 92 ILE A N 1
ATOM 706 C CA . ILE A 1 92 ? 1.390 10.434 -8.129 1.00 94.69 92 ILE A CA 1
ATOM 707 C C . ILE A 1 92 ? 2.010 10.941 -6.819 1.00 94.69 92 ILE A C 1
ATOM 709 O O . ILE A 1 92 ? 1.305 11.251 -5.860 1.00 94.69 92 ILE A O 1
ATOM 713 N N . GLY A 1 93 ? 3.341 11.010 -6.781 1.00 93.50 93 GLY A N 1
ATOM 714 C CA . GLY A 1 93 ? 4.106 11.362 -5.582 1.00 93.50 93 GLY A CA 1
ATOM 715 C C . GLY A 1 93 ? 4.601 10.172 -4.753 1.00 93.50 93 GLY A C 1
ATOM 716 O O . GLY A 1 93 ? 5.505 10.362 -3.931 1.00 93.50 93 GLY A O 1
ATOM 717 N N . ASP A 1 94 ? 4.115 8.952 -5.004 1.00 94.25 94 ASP A N 1
ATOM 718 C CA . ASP A 1 94 ? 4.672 7.757 -4.368 1.00 94.25 94 ASP A CA 1
ATOM 719 C C . ASP A 1 94 ? 6.115 7.523 -4.815 1.00 94.25 94 ASP A C 1
ATOM 721 O O . ASP A 1 94 ? 6.501 7.775 -5.962 1.00 94.25 94 ASP A O 1
ATOM 725 N N . LYS A 1 95 ? 6.941 7.061 -3.873 1.00 93.81 95 LYS A N 1
ATOM 726 C CA . LYS A 1 95 ? 8.380 6.875 -4.068 1.00 93.81 95 LYS A CA 1
ATOM 727 C C . LYS A 1 95 ? 8.685 5.430 -4.429 1.00 93.81 95 LYS A C 1
ATOM 729 O O . LYS A 1 95 ? 8.404 4.520 -3.656 1.00 93.81 95 LYS A O 1
ATOM 734 N N . PHE A 1 96 ? 9.368 5.255 -5.552 1.00 92.31 96 PHE A N 1
ATOM 735 C CA . PHE A 1 96 ? 9.903 3.981 -6.013 1.00 92.31 96 PHE A CA 1
ATOM 736 C C . PHE A 1 96 ? 11.430 4.038 -6.047 1.00 92.31 96 PHE A C 1
ATOM 738 O O . PHE A 1 96 ? 12.028 5.106 -6.200 1.00 92.31 96 PHE A O 1
ATOM 745 N N . SER A 1 97 ? 12.079 2.887 -5.886 1.00 91.44 97 SER A N 1
ATOM 746 C CA . SER A 1 97 ? 13.532 2.773 -5.999 1.00 91.44 97 SER A CA 1
ATOM 747 C C . SER A 1 97 ? 13.920 1.505 -6.738 1.00 91.44 97 SER A C 1
ATOM 749 O O . SER A 1 97 ? 13.382 0.436 -6.457 1.00 91.44 97 SER A O 1
ATOM 751 N N . SER A 1 98 ? 14.903 1.608 -7.631 1.00 88.75 98 SER A N 1
ATOM 752 C CA . SER A 1 98 ? 15.586 0.431 -8.171 1.00 88.75 98 SER A CA 1
ATOM 753 C C . SER A 1 98 ? 16.545 -0.171 -7.135 1.00 88.75 98 SER A C 1
ATOM 755 O O . SER A 1 98 ? 16.917 0.480 -6.150 1.00 88.75 98 SER A O 1
ATOM 757 N N . ARG A 1 99 ? 17.000 -1.406 -7.389 1.00 88.06 99 ARG A N 1
ATOM 758 C CA . ARG A 1 99 ? 18.045 -2.085 -6.598 1.00 88.06 99 ARG A CA 1
ATOM 759 C C . ARG A 1 99 ? 19.413 -1.396 -6.684 1.00 88.06 99 ARG A C 1
ATOM 761 O O . ARG A 1 99 ? 20.252 -1.602 -5.818 1.00 88.06 99 ARG A O 1
ATOM 768 N N . HIS A 1 100 ? 19.617 -0.541 -7.684 1.00 87.12 100 HIS A N 1
ATOM 769 C CA . HIS A 1 100 ? 20.856 0.206 -7.912 1.00 87.12 100 HIS A CA 1
ATOM 770 C C . HIS A 1 100 ? 20.822 1.625 -7.317 1.00 87.12 100 HIS A C 1
ATOM 772 O O . HIS A 1 100 ? 21.545 2.510 -7.767 1.00 87.12 100 HIS A O 1
ATOM 778 N N . GLY A 1 101 ? 19.958 1.872 -6.326 1.00 84.44 101 GLY A N 1
ATOM 779 C CA . GLY A 1 101 ? 19.882 3.159 -5.627 1.00 84.44 101 GLY A CA 1
ATOM 780 C C . GLY A 1 101 ? 19.225 4.285 -6.434 1.00 84.44 101 GLY A C 1
ATOM 781 O O . GLY A 1 101 ? 19.288 5.450 -6.030 1.00 84.44 101 GLY A O 1
ATOM 782 N N . GLN A 1 102 ? 18.568 3.969 -7.556 1.00 87.94 102 GLN A N 1
ATOM 783 C CA . GLN A 1 102 ? 17.804 4.952 -8.322 1.00 87.94 102 GLN A CA 1
ATOM 784 C C . GLN A 1 102 ? 16.424 5.149 -7.700 1.00 87.94 102 GLN A C 1
ATOM 786 O O . GLN A 1 102 ? 15.472 4.459 -8.056 1.00 87.94 102 GLN A O 1
ATOM 791 N N . LYS A 1 103 ? 16.325 6.104 -6.772 1.00 91.81 103 LYS A N 1
ATOM 792 C CA . LYS A 1 103 ? 15.053 6.572 -6.206 1.00 91.81 103 LYS A CA 1
ATOM 793 C C . LYS A 1 103 ? 14.405 7.653 -7.077 1.00 91.81 103 LYS A C 1
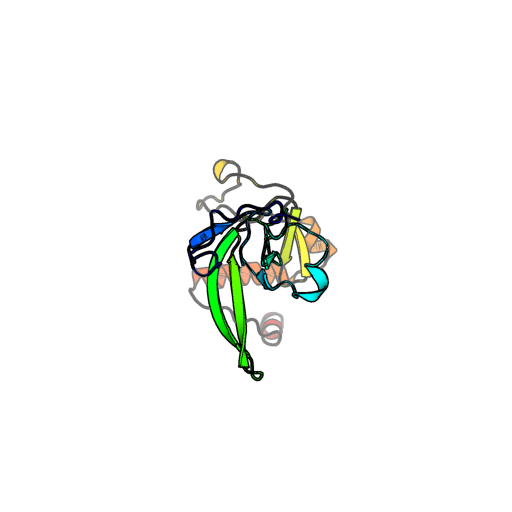ATOM 795 O O . LYS A 1 103 ? 15.094 8.575 -7.521 1.00 91.81 103 LYS A O 1
ATOM 800 N N . GLY A 1 104 ? 13.092 7.559 -7.260 1.00 91.69 104 GLY A N 1
ATOM 801 C CA . GLY A 1 104 ? 12.263 8.511 -7.997 1.00 91.69 104 GLY A CA 1
ATOM 802 C C . GLY A 1 104 ? 10.829 8.535 -7.470 1.00 91.69 104 GLY A C 1
ATOM 803 O O . GLY A 1 104 ? 10.415 7.647 -6.728 1.00 91.69 104 GLY A O 1
ATOM 804 N N . THR A 1 105 ? 10.080 9.573 -7.823 1.00 94.44 105 THR A N 1
ATOM 805 C CA . THR A 1 105 ? 8.641 9.679 -7.545 1.00 94.44 105 THR A CA 1
ATOM 806 C C . THR A 1 105 ? 7.845 9.418 -8.816 1.00 94.44 105 THR A C 1
ATOM 808 O O . THR A 1 105 ? 8.317 9.749 -9.904 1.00 94.44 105 THR A O 1
ATOM 811 N N . VAL A 1 106 ? 6.629 8.887 -8.694 1.00 94.31 106 VAL A N 1
ATOM 812 C CA . VAL A 1 106 ? 5.687 8.831 -9.824 1.00 94.31 106 VAL A CA 1
ATOM 813 C C . VAL A 1 106 ? 5.318 10.259 -10.216 1.00 94.31 106 VAL A C 1
ATOM 815 O O . VAL A 1 106 ? 4.706 10.971 -9.422 1.00 94.31 106 VAL A O 1
ATOM 818 N N . GLY A 1 107 ? 5.739 10.693 -11.407 1.00 93.62 107 GLY A N 1
ATOM 819 C CA . GLY A 1 107 ? 5.452 12.036 -11.924 1.00 93.62 107 GLY A CA 1
ATOM 820 C C . GLY A 1 107 ? 4.093 12.132 -12.614 1.00 93.62 107 GLY A C 1
ATOM 821 O O . GLY A 1 107 ? 3.366 13.097 -12.410 1.00 93.62 107 GLY A O 1
ATOM 822 N N . MET A 1 108 ? 3.746 11.119 -13.408 1.00 92.56 108 MET A N 1
ATOM 823 C CA . MET A 1 108 ? 2.488 11.033 -14.144 1.00 92.56 108 MET A CA 1
ATOM 824 C C . MET A 1 108 ? 2.129 9.563 -14.365 1.00 92.56 108 MET A C 1
ATOM 826 O O . MET A 1 108 ? 3.021 8.720 -14.471 1.00 92.56 108 MET A O 1
ATOM 830 N N . THR A 1 109 ? 0.835 9.269 -14.421 1.00 93.00 109 THR A N 1
ATOM 831 C CA . THR A 1 109 ? 0.284 7.947 -14.735 1.00 93.00 109 THR A CA 1
ATOM 832 C C . THR A 1 109 ? -0.496 8.040 -16.038 1.00 93.00 109 THR A C 1
ATOM 834 O O . THR A 1 109 ? -1.375 8.893 -16.145 1.00 93.00 109 THR A O 1
ATOM 837 N N . TYR A 1 110 ? -0.188 7.168 -16.994 1.00 93.56 110 TYR A N 1
ATOM 838 C CA . TYR A 1 110 ? -0.898 7.062 -18.269 1.00 93.56 110 TYR A CA 1
ATOM 839 C C . TYR A 1 110 ? -1.725 5.779 -18.312 1.00 93.56 110 TYR A C 1
ATOM 841 O O . TYR A 1 110 ? -1.406 4.803 -17.625 1.00 93.56 110 TYR A O 1
ATOM 849 N N . THR A 1 111 ? -2.789 5.788 -19.107 1.00 94.50 111 THR A N 1
ATOM 850 C CA . THR A 1 111 ? -3.552 4.584 -19.441 1.00 94.50 111 THR A CA 1
ATOM 851 C C . THR A 1 111 ? -2.831 3.785 -20.530 1.00 94.50 111 THR A C 1
ATOM 853 O O . THR A 1 111 ? -1.876 4.263 -21.145 1.00 94.50 111 THR A O 1
ATOM 856 N N . GLN A 1 112 ? -3.229 2.528 -20.739 1.00 91.44 112 GLN A N 1
ATOM 857 C CA . GLN A 1 112 ? -2.499 1.620 -21.630 1.00 91.44 112 GLN A CA 1
ATOM 858 C C . GLN A 1 112 ? -2.518 2.087 -23.095 1.00 91.44 112 GLN A C 1
ATOM 860 O O . GLN A 1 112 ? -1.557 1.836 -23.817 1.00 91.44 112 GLN A O 1
ATOM 865 N N . GLU A 1 113 ? -3.571 2.788 -23.512 1.00 92.06 113 GLU A N 1
ATOM 866 C CA . GLU A 1 113 ? -3.731 3.352 -24.853 1.00 92.06 113 GLU A CA 1
ATOM 867 C C . GLU A 1 113 ? -2.755 4.495 -25.175 1.00 92.06 113 GLU A C 1
ATOM 869 O O . GLU A 1 113 ? -2.353 4.636 -26.329 1.00 92.06 113 GLU A O 1
ATOM 874 N N . ASP A 1 114 ? -2.332 5.266 -24.171 1.00 94.06 114 ASP A N 1
ATOM 875 C CA . ASP A 1 114 ? -1.409 6.398 -24.344 1.00 94.06 114 ASP A CA 1
ATOM 876 C C . ASP A 1 114 ? 0.065 5.978 -24.237 1.00 94.06 114 ASP A C 1
ATOM 878 O O . ASP A 1 114 ? 0.982 6.752 -24.529 1.00 94.06 114 ASP A O 1
ATOM 882 N N . MET A 1 115 ? 0.317 4.747 -23.792 1.00 95.31 115 MET A N 1
ATOM 883 C CA . MET A 1 115 ? 1.665 4.252 -23.569 1.00 95.31 115 MET A CA 1
ATOM 884 C C . MET A 1 115 ? 2.320 3.792 -24.880 1.00 95.31 115 MET A C 1
ATOM 886 O O . MET A 1 115 ? 1.686 3.142 -25.715 1.00 95.31 115 MET A O 1
ATOM 890 N N . PRO A 1 116 ? 3.623 4.070 -25.073 1.00 94.69 116 PRO A N 1
ATOM 891 C CA . PRO A 1 116 ? 4.343 3.592 -26.244 1.00 94.69 116 PRO A CA 1
ATOM 892 C C . PRO A 1 116 ? 4.441 2.062 -26.219 1.00 94.69 116 PRO A C 1
ATOM 894 O O . PRO A 1 116 ? 4.714 1.469 -25.177 1.00 94.69 116 PRO A O 1
ATOM 897 N N . TRP A 1 117 ? 4.273 1.426 -27.374 1.00 95.38 117 TRP A N 1
ATOM 898 C CA . TRP A 1 117 ? 4.307 -0.030 -27.520 1.00 95.38 117 TRP A CA 1
ATOM 899 C C . TRP A 1 117 ? 5.310 -0.452 -28.602 1.00 95.38 117 TRP A C 1
ATOM 901 O O . TRP A 1 117 ? 5.611 0.300 -29.532 1.00 95.38 117 TRP A O 1
ATOM 911 N N . THR A 1 118 ? 5.883 -1.647 -28.457 1.00 94.00 118 THR A N 1
ATOM 912 C CA . THR A 1 118 ? 6.786 -2.241 -29.461 1.00 94.00 118 THR A CA 1
ATOM 913 C C . THR A 1 118 ? 5.998 -2.960 -30.555 1.00 94.00 118 THR A C 1
ATOM 915 O O . THR A 1 118 ? 4.851 -3.314 -30.341 1.00 94.00 118 THR A O 1
ATOM 918 N N . ILE A 1 119 ? 6.614 -3.294 -31.697 1.00 95.12 119 ILE A N 1
ATOM 919 C CA . ILE A 1 119 ? 5.952 -4.078 -32.767 1.00 95.12 119 ILE A CA 1
ATOM 920 C C . ILE A 1 119 ? 5.361 -5.420 -32.292 1.00 95.12 119 ILE A C 1
ATOM 922 O O . ILE A 1 119 ? 4.455 -5.953 -32.921 1.00 95.12 119 ILE A O 1
ATOM 926 N N . GLU A 1 120 ? 5.876 -5.958 -31.185 1.00 91.62 120 GLU A N 1
ATOM 927 C CA . GLU A 1 120 ? 5.417 -7.202 -30.558 1.00 91.62 120 GLU A CA 1
ATOM 928 C C . GLU A 1 120 ? 4.222 -6.973 -29.611 1.00 91.62 120 GLU A C 1
ATOM 930 O O . GLU A 1 120 ? 3.746 -7.912 -28.981 1.00 91.62 120 GLU A O 1
ATOM 935 N N . GLY A 1 121 ? 3.739 -5.732 -29.488 1.00 91.94 121 GLY A N 1
ATOM 936 C CA . GLY A 1 121 ? 2.647 -5.340 -28.595 1.00 91.94 121 GLY A CA 1
ATOM 937 C C . GLY A 1 121 ? 3.066 -5.170 -27.133 1.00 91.94 121 GLY A C 1
ATOM 938 O O . GLY A 1 121 ? 2.211 -5.167 -26.252 1.00 91.94 121 GLY A O 1
ATOM 939 N N . VAL A 1 122 ? 4.367 -5.053 -26.845 1.00 91.56 122 VAL A N 1
ATOM 940 C CA . VAL A 1 122 ? 4.861 -4.917 -25.467 1.00 91.56 122 VAL A CA 1
ATOM 941 C C . VAL A 1 122 ? 4.804 -3.450 -25.051 1.00 91.56 122 VAL A C 1
ATOM 943 O O . VAL A 1 122 ? 5.506 -2.612 -25.620 1.00 91.56 122 VAL A O 1
ATOM 946 N N . THR A 1 123 ? 4.006 -3.162 -24.028 1.00 94.62 123 THR A N 1
ATOM 947 C CA . THR A 1 123 ? 3.898 -1.846 -23.387 1.00 94.62 123 THR A CA 1
ATOM 948 C C . THR A 1 123 ? 4.702 -1.847 -22.079 1.00 94.62 123 THR A C 1
ATOM 950 O O . THR A 1 123 ? 4.568 -2.792 -21.301 1.00 94.62 123 THR A O 1
ATOM 953 N N . PRO A 1 124 ? 5.558 -0.845 -21.807 1.00 93.31 124 PRO A N 1
ATOM 954 C CA . PRO A 1 124 ? 6.342 -0.799 -20.576 1.00 93.31 124 PRO A CA 1
ATOM 955 C C . PRO A 1 124 ? 5.475 -0.408 -19.372 1.00 93.31 124 PRO A C 1
ATOM 957 O O . PRO A 1 124 ? 4.599 0.438 -19.495 1.00 93.31 124 PRO A O 1
ATOM 960 N N . ASP A 1 125 ? 5.783 -0.935 -18.185 1.00 92.06 125 ASP A N 1
ATOM 961 C CA . ASP A 1 125 ? 5.102 -0.524 -16.944 1.00 92.06 125 ASP A CA 1
ATOM 962 C C . ASP A 1 125 ? 5.629 0.814 -16.394 1.00 92.06 125 ASP A C 1
ATOM 964 O O . ASP A 1 125 ? 4.898 1.592 -15.784 1.00 92.06 125 ASP A O 1
ATOM 968 N N . ILE A 1 126 ? 6.930 1.082 -16.570 1.00 91.94 126 ILE A N 1
ATOM 969 C CA . ILE A 1 126 ? 7.618 2.260 -16.026 1.00 91.94 126 ILE A CA 1
ATOM 970 C C . ILE A 1 126 ? 8.556 2.832 -17.087 1.00 91.94 126 ILE A C 1
ATOM 972 O O . ILE A 1 126 ? 9.414 2.127 -17.620 1.00 91.94 126 ILE A O 1
ATOM 976 N N . ILE A 1 127 ? 8.448 4.139 -17.336 1.00 92.50 127 ILE A N 1
ATOM 977 C CA . ILE A 1 127 ? 9.361 4.889 -18.205 1.00 92.50 127 ILE A CA 1
ATOM 978 C C . ILE A 1 127 ? 10.291 5.730 -17.329 1.00 92.50 127 ILE A C 1
ATOM 980 O O . ILE A 1 127 ? 9.846 6.508 -16.486 1.00 92.50 127 ILE A O 1
ATOM 984 N N . VAL A 1 128 ? 11.601 5.577 -17.531 1.00 90.94 128 VAL A N 1
ATOM 985 C CA . VAL A 1 128 ? 12.637 6.304 -16.784 1.00 90.94 128 VAL A CA 1
ATOM 986 C C . VAL A 1 128 ? 13.364 7.265 -17.718 1.00 90.94 128 VAL A C 1
ATOM 988 O O . VAL A 1 128 ? 13.665 6.927 -18.860 1.00 90.94 128 VAL A O 1
ATOM 991 N N . ASN A 1 129 ? 13.680 8.463 -17.223 1.00 91.00 129 ASN A N 1
ATOM 992 C CA . ASN A 1 129 ? 14.436 9.454 -17.984 1.00 91.00 129 ASN A CA 1
ATOM 993 C C . ASN A 1 129 ? 15.849 8.921 -18.334 1.00 91.00 129 ASN A C 1
ATOM 995 O O . ASN A 1 129 ? 16.608 8.597 -17.411 1.00 91.00 129 ASN A O 1
ATOM 999 N N . PRO A 1 130 ? 16.251 8.891 -19.622 1.00 89.69 130 PRO A N 1
ATOM 1000 C CA . PRO A 1 130 ? 17.564 8.394 -20.040 1.00 89.69 130 PRO A CA 1
ATOM 1001 C C . PRO A 1 130 ? 18.741 9.163 -19.426 1.00 89.69 130 PRO A C 1
ATOM 1003 O O . PRO A 1 130 ? 19.800 8.577 -19.209 1.00 89.69 130 P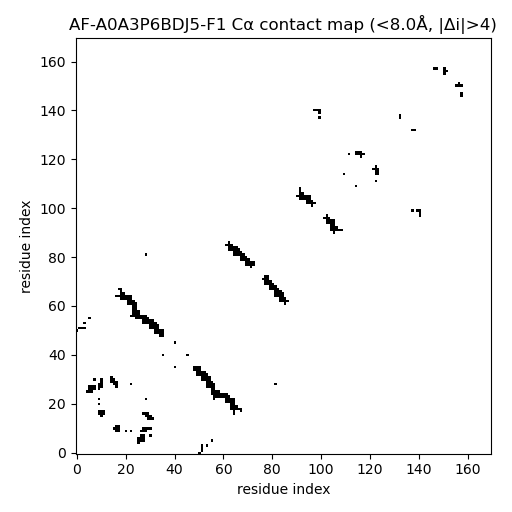RO A O 1
ATOM 1006 N N . HIS A 1 131 ? 18.571 10.437 -19.058 1.00 87.75 131 HIS A N 1
ATOM 1007 C CA . HIS A 1 131 ? 19.624 11.235 -18.416 1.00 87.75 131 HIS A CA 1
ATOM 1008 C C . HIS A 1 131 ? 20.035 10.719 -17.023 1.00 87.75 131 HIS A C 1
ATOM 1010 O O . HIS A 1 131 ? 21.126 11.037 -16.538 1.00 87.75 131 HIS A O 1
ATOM 1016 N N . ALA A 1 132 ? 19.202 9.898 -16.373 1.00 85.06 132 ALA A N 1
ATOM 1017 C CA . ALA A 1 132 ? 19.488 9.341 -15.049 1.00 85.06 132 ALA A CA 1
ATOM 1018 C C . ALA A 1 132 ? 20.591 8.265 -15.059 1.00 85.06 132 ALA A C 1
ATOM 1020 O O . ALA A 1 132 ? 21.194 7.990 -14.019 1.00 85.06 132 ALA A O 1
ATOM 1021 N N . ILE A 1 133 ? 20.858 7.659 -16.218 1.00 83.38 133 ILE A N 1
ATOM 1022 C CA . ILE A 1 133 ? 21.813 6.557 -16.371 1.00 83.38 133 ILE A CA 1
ATOM 1023 C C . ILE A 1 133 ? 23.265 7.056 -16.484 1.00 83.38 133 ILE A C 1
ATOM 1025 O O . ILE A 1 133 ? 24.074 6.645 -15.646 1.00 83.38 133 ILE A O 1
ATOM 1029 N N . PRO A 1 134 ? 23.626 7.947 -17.437 1.00 84.56 134 PRO A N 1
ATOM 1030 C CA . PRO A 1 134 ? 25.009 8.392 -17.595 1.00 84.56 134 PRO A CA 1
ATOM 1031 C C . PRO A 1 134 ? 25.480 9.227 -16.401 1.00 84.56 134 PRO A C 1
ATOM 1033 O O . PRO A 1 134 ? 26.606 9.062 -15.946 1.00 84.56 134 PRO A O 1
ATOM 1036 N N . SER A 1 135 ? 24.603 10.064 -15.837 1.00 85.62 135 SER A N 1
ATOM 1037 C CA . SER A 1 135 ? 24.940 10.946 -14.712 1.00 85.62 135 SER A CA 1
ATOM 1038 C C . SER A 1 135 ? 25.282 10.195 -13.424 1.00 85.62 135 SER A C 1
ATOM 1040 O O . SER A 1 135 ? 26.126 10.652 -12.659 1.00 85.62 135 SER A O 1
ATOM 1042 N N . ARG A 1 136 ? 24.647 9.043 -13.172 1.00 84.38 136 ARG A N 1
ATOM 1043 C CA . ARG A 1 136 ? 24.896 8.232 -11.966 1.00 84.38 136 ARG A CA 1
ATOM 1044 C C . ARG A 1 136 ? 25.803 7.029 -12.209 1.00 84.38 136 ARG A C 1
ATOM 1046 O O . ARG A 1 136 ? 26.029 6.263 -11.279 1.00 84.38 136 ARG A O 1
ATOM 1053 N N . MET A 1 137 ? 26.285 6.843 -13.441 1.00 85.38 137 MET A N 1
ATOM 1054 C CA . MET A 1 137 ? 27.140 5.718 -13.844 1.00 85.38 137 MET A CA 1
ATOM 1055 C C . MET A 1 137 ? 26.569 4.349 -13.418 1.00 85.38 137 MET A C 1
ATOM 1057 O O . MET A 1 137 ? 27.294 3.422 -13.062 1.00 85.38 137 MET A O 1
ATOM 1061 N N . THR A 1 138 ? 25.239 4.205 -13.456 1.00 84.81 138 THR A N 1
ATOM 1062 C CA . THR A 1 138 ? 24.520 3.005 -12.981 1.00 84.81 138 THR A CA 1
ATOM 1063 C C . THR A 1 138 ? 24.392 1.945 -14.078 1.00 84.81 138 THR A C 1
ATOM 1065 O O . THR A 1 138 ? 23.303 1.459 -14.377 1.00 84.81 138 THR A O 1
ATOM 1068 N N . ILE A 1 139 ? 25.518 1.551 -14.683 1.00 85.62 139 ILE A N 1
ATOM 1069 C CA . ILE A 1 139 ? 25.545 0.549 -15.766 1.00 85.62 139 ILE A CA 1
ATOM 1070 C C . ILE A 1 139 ? 24.969 -0.807 -15.330 1.00 85.62 139 ILE A C 1
ATOM 1072 O O . ILE A 1 139 ? 24.332 -1.496 -16.122 1.00 85.62 139 ILE A O 1
ATOM 1076 N N . GLY A 1 140 ? 25.110 -1.153 -14.045 1.00 86.19 140 GLY A N 1
ATOM 1077 C CA . GLY A 1 140 ? 24.558 -2.382 -13.474 1.00 86.19 140 GLY A CA 1
ATOM 1078 C C . GLY A 1 140 ? 23.046 -2.514 -13.665 1.00 86.19 140 GLY A C 1
ATOM 1079 O O . GLY A 1 140 ? 22.577 -3.616 -13.921 1.00 86.19 140 GLY A O 1
ATOM 1080 N N . GLN A 1 141 ? 22.300 -1.401 -13.652 1.00 88.31 141 GLN A N 1
ATOM 1081 C CA . GLN A 1 141 ? 20.855 -1.430 -13.890 1.00 88.31 141 GLN A CA 1
ATOM 1082 C C . GLN A 1 141 ? 20.518 -1.850 -15.323 1.00 88.31 141 GLN A C 1
ATOM 1084 O O . GLN A 1 141 ? 19.569 -2.598 -15.534 1.00 88.31 141 GLN A O 1
ATOM 1089 N N . LEU A 1 142 ? 21.304 -1.405 -16.307 1.00 88.00 142 LEU A N 1
ATOM 1090 C CA . LEU A 1 142 ? 21.121 -1.823 -17.696 1.00 88.00 142 LEU A CA 1
ATOM 1091 C C . LEU A 1 142 ? 21.438 -3.308 -17.873 1.00 88.00 142 LE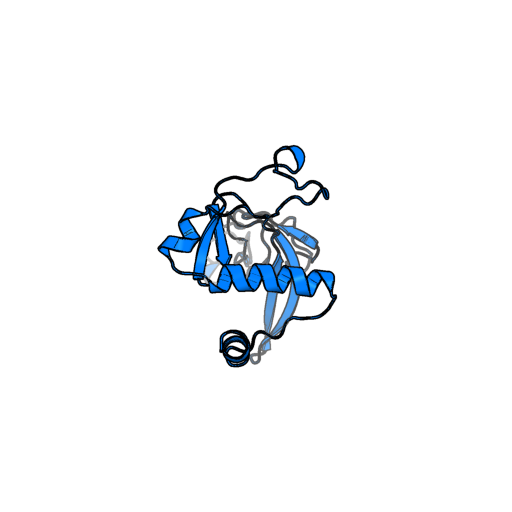U A C 1
ATOM 1093 O O . LEU A 1 142 ? 20.680 -4.022 -18.527 1.00 88.00 142 LEU A O 1
ATOM 1097 N N . ILE A 1 143 ? 22.521 -3.781 -17.251 1.00 89.94 143 ILE A N 1
ATOM 1098 C CA . ILE A 1 143 ? 22.889 -5.199 -17.302 1.00 89.94 143 ILE A CA 1
ATOM 1099 C C . ILE A 1 143 ? 21.810 -6.055 -16.621 1.00 89.94 143 ILE A C 1
ATOM 1101 O O . ILE A 1 143 ? 21.425 -7.088 -17.166 1.00 89.94 143 ILE A O 1
ATOM 1105 N N . GLU A 1 144 ? 21.253 -5.600 -15.492 1.00 90.25 144 GLU A N 1
ATOM 1106 C CA . GLU A 1 144 ? 20.116 -6.248 -14.829 1.00 90.25 144 GLU A CA 1
ATOM 1107 C C . GLU A 1 144 ? 18.894 -6.344 -15.756 1.00 90.25 144 GLU A C 1
ATOM 1109 O O . GLU A 1 144 ? 18.287 -7.411 -15.838 1.00 90.25 144 GLU A O 1
ATOM 1114 N N . CYS A 1 145 ? 18.549 -5.281 -16.490 1.00 89.81 145 CYS A N 1
ATOM 1115 C CA . CYS A 1 145 ? 17.424 -5.305 -17.429 1.00 89.81 145 CYS A CA 1
ATOM 1116 C C . CYS A 1 145 ? 17.637 -6.304 -18.579 1.00 89.81 145 CYS A C 1
ATOM 1118 O O . CYS A 1 145 ? 16.719 -7.053 -18.916 1.00 89.81 145 CYS A O 1
ATOM 1120 N N . ILE A 1 146 ? 18.839 -6.353 -19.166 1.00 91.44 146 ILE A N 1
ATOM 1121 C CA . ILE A 1 146 ? 19.165 -7.291 -20.256 1.00 91.44 146 ILE A CA 1
ATOM 1122 C C . ILE A 1 146 ? 19.112 -8.732 -19.749 1.00 91.44 146 ILE A C 1
ATOM 1124 O O . ILE A 1 146 ? 18.479 -9.591 -20.364 1.00 91.44 146 ILE A O 1
ATOM 1128 N N . MET A 1 147 ? 19.735 -8.991 -18.600 1.00 89.44 147 MET A N 1
ATOM 1129 C CA . MET A 1 147 ? 19.728 -10.309 -17.979 1.00 89.44 147 MET A CA 1
ATOM 1130 C C . MET A 1 147 ? 18.307 -10.746 -17.615 1.00 89.44 147 MET A C 1
ATOM 1132 O O . MET A 1 147 ? 17.945 -11.891 -17.867 1.00 89.44 147 MET A O 1
ATOM 1136 N N . GLY A 1 148 ? 17.487 -9.833 -17.087 1.00 89.88 148 GLY A N 1
ATOM 1137 C CA . GLY A 1 148 ? 16.075 -10.076 -16.798 1.00 89.88 148 GLY A CA 1
ATOM 1138 C C . GLY A 1 148 ? 15.281 -10.464 -18.045 1.00 89.88 148 GLY A C 1
ATOM 1139 O O . GLY A 1 148 ? 14.498 -11.409 -17.993 1.00 89.88 148 GLY A O 1
ATOM 1140 N N . LYS A 1 149 ? 15.540 -9.811 -19.186 1.00 90.12 149 LYS A N 1
ATOM 1141 C CA . LYS A 1 149 ? 14.915 -10.172 -20.467 1.00 90.12 149 LYS A CA 1
ATOM 1142 C C . LYS A 1 149 ? 15.309 -11.584 -20.913 1.00 90.12 149 LYS A C 1
ATOM 1144 O O . LYS A 1 149 ? 14.439 -12.375 -21.266 1.00 90.12 149 LYS A O 1
ATOM 1149 N N . VAL A 1 150 ? 16.598 -11.927 -20.863 1.00 92.44 150 VAL A N 1
ATOM 1150 C CA . VAL A 1 150 ? 17.082 -13.274 -21.227 1.00 92.44 150 VAL A CA 1
ATOM 1151 C C . VAL A 1 150 ? 16.510 -14.343 -20.290 1.00 92.44 150 VAL A C 1
ATOM 1153 O O . VAL A 1 150 ? 16.017 -15.367 -20.759 1.00 92.44 150 VAL A O 1
ATOM 1156 N N . ALA A 1 151 ? 16.522 -14.087 -18.981 1.00 91.44 151 ALA A N 1
ATOM 1157 C CA . ALA A 1 151 ? 15.974 -14.969 -17.954 1.00 91.44 151 ALA A CA 1
ATOM 1158 C C . ALA A 1 151 ? 14.477 -15.247 -18.171 1.00 91.44 151 ALA A C 1
ATOM 1160 O O . ALA A 1 151 ? 14.057 -16.405 -18.151 1.00 91.44 151 ALA A O 1
ATOM 1161 N N . ALA A 1 152 ? 13.691 -14.203 -18.462 1.00 90.12 152 ALA A N 1
ATOM 1162 C CA . ALA A 1 152 ? 12.264 -14.326 -18.754 1.00 90.12 152 ALA A CA 1
ATOM 1163 C C . ALA A 1 152 ? 11.995 -15.163 -20.017 1.00 90.12 152 ALA A C 1
ATOM 1165 O O . ALA A 1 152 ? 11.101 -16.004 -20.008 1.00 90.12 152 ALA A O 1
ATOM 1166 N N . HIS A 1 153 ? 12.797 -14.998 -21.075 1.00 89.81 153 HIS A N 1
ATOM 1167 C CA . HIS A 1 153 ? 12.664 -15.808 -22.292 1.00 89.81 153 HIS A CA 1
ATOM 1168 C C . HIS A 1 153 ? 13.092 -17.269 -22.104 1.00 89.81 153 HIS A C 1
ATOM 1170 O O . HIS A 1 153 ? 12.495 -18.161 -22.699 1.00 89.81 153 HIS A O 1
ATOM 1176 N N . MET A 1 154 ? 14.125 -17.530 -21.298 1.00 89.69 154 MET A N 1
ATOM 1177 C CA . MET A 1 154 ? 14.624 -18.888 -21.048 1.00 89.69 154 MET A CA 1
ATOM 1178 C C . MET A 1 154 ? 13.846 -19.634 -19.953 1.00 89.69 154 MET A C 1
ATOM 1180 O O . MET A 1 154 ? 14.044 -20.838 -19.793 1.00 89.69 154 MET A O 1
ATOM 1184 N N . GLY A 1 155 ? 13.004 -18.937 -19.182 1.00 90.75 155 GLY A N 1
ATOM 1185 C CA . GLY A 1 155 ? 12.283 -19.504 -18.040 1.00 90.75 155 GLY A CA 1
ATOM 1186 C C . GLY A 1 155 ? 13.204 -19.943 -16.897 1.00 90.75 155 GLY A C 1
ATOM 1187 O O . GLY A 1 155 ? 12.875 -20.873 -16.164 1.00 90.75 155 GLY A O 1
ATOM 1188 N N . LYS A 1 156 ? 14.383 -19.323 -16.768 1.00 87.25 156 LYS A N 1
ATOM 1189 C CA . LYS A 1 156 ? 15.390 -19.646 -15.747 1.00 87.25 156 LYS A CA 1
ATOM 1190 C C . LYS A 1 156 ? 15.752 -18.402 -14.955 1.00 87.25 156 LYS A C 1
ATOM 1192 O O . LYS A 1 156 ? 15.807 -17.309 -15.510 1.00 87.25 156 LYS A O 1
ATOM 1197 N N . GLU A 1 157 ? 16.052 -18.572 -13.674 1.00 85.50 157 GLU A N 1
ATOM 1198 C CA . GLU A 1 157 ? 16.569 -17.483 -12.849 1.00 85.50 157 GLU A CA 1
ATOM 1199 C C . GLU A 1 157 ? 18.026 -17.181 -13.217 1.00 85.50 157 GLU A C 1
ATOM 1201 O O . GLU A 1 157 ? 18.848 -18.083 -13.386 1.00 85.50 157 GLU A O 1
ATOM 1206 N N . GLY A 1 158 ? 18.343 -15.897 -13.380 1.00 75.25 158 GLY A N 1
ATOM 1207 C CA . GLY A 1 158 ? 19.705 -15.455 -13.653 1.00 75.25 158 GLY A CA 1
ATOM 1208 C C . GLY A 1 158 ? 20.550 -15.421 -12.379 1.00 75.25 158 GLY A C 1
ATOM 1209 O O . GLY A 1 158 ? 20.157 -14.780 -11.405 1.00 75.25 158 GLY A O 1
ATOM 1210 N N . ASP A 1 159 ? 21.736 -16.033 -12.411 1.00 76.12 159 ASP A N 1
ATOM 1211 C CA . ASP A 1 159 ? 22.709 -15.945 -11.315 1.00 76.12 159 ASP A CA 1
ATOM 1212 C C . ASP A 1 159 ? 23.348 -14.543 -11.239 1.00 76.12 159 ASP A C 1
ATOM 1214 O O . ASP A 1 159 ? 23.966 -14.063 -12.191 1.00 76.12 159 ASP A O 1
ATOM 1218 N N . ARG A 1 160 ? 23.178 -13.861 -10.100 1.00 61.06 160 ARG A N 1
ATOM 1219 C CA . ARG A 1 160 ? 23.615 -12.471 -9.874 1.00 61.06 160 ARG A CA 1
ATOM 1220 C C . ARG A 1 160 ? 24.790 -12.374 -8.894 1.00 61.06 160 ARG A C 1
ATOM 1222 O O . ARG A 1 160 ? 24.917 -11.394 -8.158 1.00 61.06 160 ARG A O 1
ATOM 1229 N N . LEU A 1 161 ? 25.651 -13.385 -8.840 1.00 59.28 161 LEU A N 1
ATOM 1230 C CA . LEU A 1 161 ? 26.863 -13.324 -8.026 1.00 59.28 161 LEU A CA 1
ATOM 1231 C C . LEU A 1 161 ? 27.906 -12.376 -8.644 1.00 59.28 161 LEU A C 1
ATOM 1233 O O . LEU A 1 161 ? 28.383 -12.573 -9.761 1.00 59.28 161 LEU A O 1
ATOM 1237 N N . LEU A 1 162 ? 28.310 -11.364 -7.864 1.00 53.50 162 LEU A N 1
ATOM 1238 C CA . LEU A 1 162 ? 29.295 -10.325 -8.221 1.00 53.50 162 LEU A CA 1
ATOM 1239 C C . LEU A 1 162 ? 30.623 -10.879 -8.776 1.00 53.50 162 LEU A C 1
ATOM 1241 O O . LEU A 1 162 ? 31.300 -10.196 -9.538 1.00 53.50 162 LEU A O 1
ATOM 1245 N N . LEU A 1 163 ? 30.986 -12.116 -8.422 1.00 43.22 163 LEU A N 1
ATOM 1246 C CA . LEU A 1 163 ? 32.227 -12.775 -8.841 1.00 43.22 163 LEU A CA 1
ATOM 1247 C C . LEU A 1 163 ? 32.143 -13.502 -10.195 1.00 43.22 163 LEU A C 1
ATOM 1249 O O . LEU A 1 163 ? 33.182 -13.842 -10.750 1.00 43.22 163 LEU A O 1
ATOM 1253 N N . GLN A 1 164 ? 30.951 -13.746 -10.749 1.00 42.62 164 GLN A N 1
ATOM 1254 C CA . GLN A 1 164 ? 30.814 -14.387 -12.067 1.00 42.62 164 GLN A CA 1
ATOM 1255 C C . GLN A 1 164 ? 30.730 -13.385 -13.226 1.00 42.62 164 GLN A C 1
ATOM 1257 O O . GLN A 1 164 ? 31.061 -13.744 -14.355 1.00 42.62 164 GLN A O 1
ATOM 1262 N N . MET A 1 165 ? 30.365 -12.122 -12.967 1.00 38.97 165 MET A N 1
ATOM 1263 C CA . MET A 1 165 ? 30.329 -11.082 -14.008 1.00 38.97 165 MET A CA 1
ATOM 1264 C C . MET A 1 165 ? 31.729 -10.665 -14.487 1.00 38.97 165 MET A C 1
ATOM 1266 O O . MET A 1 165 ? 31.887 -10.301 -15.649 1.00 38.97 165 MET A O 1
ATOM 1270 N N . SER A 1 166 ? 32.765 -10.773 -13.645 1.00 33.94 166 SER A N 1
ATOM 1271 C CA . SER A 1 166 ? 34.160 -10.511 -14.044 1.00 33.94 166 SER A CA 1
ATOM 1272 C C . SER A 1 166 ? 34.718 -11.561 -15.012 1.00 33.94 166 SER A C 1
ATOM 1274 O O . SER A 1 166 ? 35.679 -11.289 -15.728 1.00 33.94 166 SER A O 1
ATOM 1276 N N . ARG A 1 167 ? 34.091 -12.740 -15.086 1.00 33.03 167 ARG A N 1
ATOM 1277 C CA . ARG A 1 167 ? 34.520 -13.857 -15.937 1.00 33.03 167 ARG A CA 1
ATOM 1278 C C . ARG A 1 167 ? 33.989 -13.790 -17.375 1.00 33.03 167 ARG A C 1
ATOM 1280 O O . ARG A 1 167 ? 34.354 -14.632 -18.181 1.00 33.03 167 ARG A O 1
ATOM 1287 N N . TRP A 1 168 ? 33.130 -12.814 -17.672 1.00 32.91 168 TRP A N 1
ATOM 1288 C CA . TRP A 1 168 ? 32.617 -12.527 -19.018 1.00 32.91 168 TRP A CA 1
ATOM 1289 C C . TRP A 1 168 ? 33.240 -11.273 -19.653 1.00 32.91 168 TRP A C 1
ATOM 1291 O O . TRP A 1 168 ? 33.019 -11.021 -20.832 1.00 32.91 168 TRP A O 1
ATOM 1301 N N . ILE A 1 169 ? 33.989 -10.477 -18.880 1.00 38.53 169 ILE A N 1
ATOM 1302 C CA . ILE A 1 169 ? 34.616 -9.216 -19.331 1.00 38.53 169 ILE A CA 1
ATOM 1303 C C . ILE A 1 169 ? 36.159 -9.323 -19.372 1.00 38.53 169 ILE A C 1
ATOM 1305 O O . ILE A 1 169 ? 36.840 -8.362 -19.718 1.00 38.53 169 ILE A O 1
ATOM 1309 N N . THR A 1 170 ? 36.722 -10.502 -19.095 1.00 34.88 170 THR A N 1
ATOM 1310 C CA . THR A 1 170 ? 38.141 -10.819 -19.348 1.00 34.88 170 THR A CA 1
ATOM 1311 C C . THR A 1 170 ? 38.214 -12.013 -20.281 1.00 34.88 170 THR A C 1
ATOM 1313 O O . THR A 1 170 ? 39.075 -11.999 -21.185 1.00 34.88 170 THR A O 1
#

Secondary structure (DSSP, 8-state):
----SSB-TT--TTSBPPTT-EE-TTBEEE--EEEPPGGGGGGS--S-SEEE--EEPPTT--EEEEEEEEEE-TTS-EEEEEEEE------TT-EEE-TTS-EEE------TTTS---TT-PPPS----TTHHHHHT-HHHHHHHHHHHHHHHHTSPPP--TTTGGGS--

Sequence (170 aa):
MGMRHGSYEKLDDDGLAPPGTRVSGEDVIIGKTTPISQDEAQGQSSRYSRRDHSISLRHSETGMVDQVLLTTNADGLRFVKVRVRSVRIPQIGDKFSSRHGQKGTVGMTYTQEDMPWTIEGVTPDIIVNPHAIPSRMTIGQLIECIMGKVAAHMGKEGDRLLLQMSRWIT